Protein AF-A0A2D4PLE0-F1 (afdb_monomer_lite)

Foldseek 3Di:
DVVVLLVVQLVQVQQLDAPPPGDPDDDPDPDDRDHDQDDPVGNGGHDPVPRCPDPPVVVPPPPDPPPDVVNVVVVVVVVVVVVVVVVVVVVVVVVVVVVVVVVVVVVVVVVD

Sequence (112 aa):
ERAHAEMAVALWNNMLEPVGYKQPYKHFTKEKLKLKCPTSEYPYLFTTRNSQMHNSVLETKSNGDSVPYWAVIIAATTGILAGCLIVWGLMTHKIKKHSKARDVADEEKTRV

Secondary structure (DSSP, 8-state):
-HHHHHHHHHHHHHHTSPTTS--S-----SS---PPPPPSS--S---TTTTT--TTSSSSS-S-----HHHHHHHHHHHHHHHHHHHHHHHHHHHHHHHHHHHHHHHHHH--

Organism: Micrurus surinamensis (NCBI:txid129470)

Radius of gyration: 36.6 Å; chains: 1; bounding box: 88×34×73 Å

Structure (mmCIF, N/CA/C/O backbone):
data_AF-A0A2D4PLE0-F1
#
_entry.id   AF-A0A2D4PLE0-F1
#
loop_
_atom_site.group_PDB
_atom_site.id
_atom_site.type_symbol
_atom_site.label_atom_id
_atom_site.label_alt_id
_atom_site.label_comp_id
_atom_site.label_asym_id
_atom_site.label_entity_id
_atom_site.label_seq_id
_atom_site.pdbx_PDB_ins_code
_atom_site.Cartn_x
_atom_site.Cartn_y
_atom_site.Cartn_z
_atom_site.occupancy
_atom_site.B_iso_or_equiv
_atom_site.auth_seq_id
_atom_site.auth_comp_id
_atom_site.auth_asym_id
_atom_site.auth_atom_id
_atom_site.pdbx_PDB_model_num
ATOM 1 N N . GLU A 1 1 ? -8.054 20.157 15.870 1.00 62.72 1 GLU A N 1
ATOM 2 C CA . GLU A 1 1 ? -8.114 19.099 16.912 1.00 62.72 1 GLU A CA 1
ATOM 3 C C . GLU A 1 1 ? -9.346 18.175 16.857 1.00 62.72 1 GLU A C 1
ATOM 5 O O . GLU A 1 1 ? -9.216 17.048 16.393 1.00 62.72 1 GLU A O 1
ATOM 10 N N . ARG A 1 2 ? -10.549 18.596 17.292 1.00 78.94 2 ARG A N 1
ATOM 11 C CA . ARG A 1 2 ? -11.693 17.683 17.556 1.00 78.94 2 ARG A CA 1
ATOM 12 C C . ARG A 1 2 ? -12.156 16.826 16.364 1.00 78.94 2 ARG A C 1
ATOM 14 O O . ARG A 1 2 ? -12.401 15.637 16.540 1.00 78.94 2 ARG A O 1
ATOM 21 N N . ALA A 1 3 ? -12.210 17.395 15.160 1.00 82.56 3 ALA A N 1
ATOM 22 C CA . ALA A 1 3 ? -12.625 16.664 13.958 1.00 82.56 3 ALA A CA 1
ATOM 23 C C . ALA A 1 3 ? -11.653 15.528 13.573 1.00 82.56 3 ALA A C 1
ATOM 25 O O . ALA A 1 3 ? -12.084 14.483 13.091 1.00 82.56 3 ALA A O 1
ATOM 26 N N . HIS A 1 4 ? -10.346 15.693 13.824 1.00 87.88 4 HIS A N 1
ATOM 27 C CA . HIS A 1 4 ? -9.355 14.643 13.561 1.00 87.88 4 HIS A CA 1
ATOM 28 C C . HIS A 1 4 ? -9.534 13.461 14.512 1.00 87.88 4 HIS A C 1
ATOM 30 O O . HIS A 1 4 ? -9.498 12.315 14.071 1.00 87.88 4 HIS A O 1
ATOM 36 N N . ALA A 1 5 ? -9.795 13.735 15.794 1.00 88.69 5 ALA A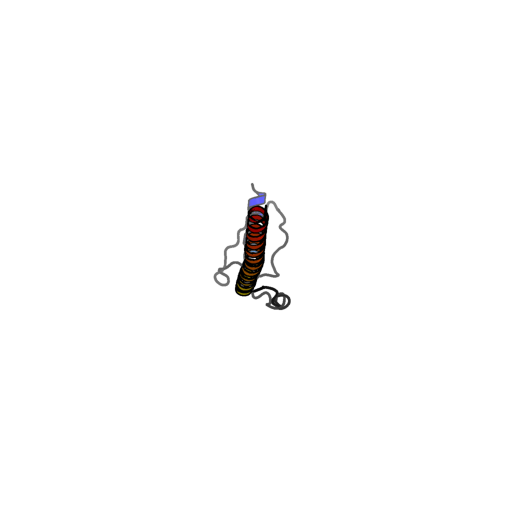 N 1
ATOM 37 C CA . ALA A 1 5 ? -10.113 12.694 16.766 1.00 88.69 5 ALA A CA 1
ATOM 38 C C . ALA A 1 5 ? -11.406 11.947 16.386 1.00 88.69 5 ALA A C 1
ATOM 40 O O . ALA A 1 5 ? -11.449 10.719 16.434 1.00 88.69 5 ALA A O 1
ATOM 41 N N . GLU A 1 6 ? -12.434 12.673 15.932 1.00 90.00 6 GLU A N 1
ATOM 42 C CA . GLU A 1 6 ? -13.695 12.105 15.429 1.00 90.00 6 GLU A CA 1
ATOM 43 C C . GLU A 1 6 ? -13.505 11.205 14.208 1.00 90.00 6 GLU A C 1
ATOM 45 O O . GLU A 1 6 ? -14.049 10.095 14.180 1.00 90.00 6 GLU A O 1
ATOM 50 N N . MET A 1 7 ? -12.668 11.610 13.251 1.00 90.94 7 MET A N 1
ATOM 51 C CA . MET A 1 7 ? -12.290 10.749 12.129 1.00 90.94 7 MET A CA 1
ATOM 52 C C . MET A 1 7 ? -11.482 9.530 12.567 1.00 90.94 7 MET A C 1
ATOM 54 O O . MET A 1 7 ? -11.765 8.431 12.098 1.00 90.94 7 MET A O 1
ATOM 58 N N . ALA A 1 8 ? -10.513 9.690 13.471 1.00 92.44 8 ALA A N 1
ATOM 59 C CA . ALA A 1 8 ? -9.686 8.581 13.937 1.00 92.44 8 ALA A CA 1
ATOM 60 C C . ALA A 1 8 ? -10.532 7.490 14.610 1.00 92.44 8 ALA A C 1
ATOM 62 O O . ALA A 1 8 ? -10.344 6.305 14.345 1.00 92.44 8 ALA A O 1
ATOM 63 N N . VAL A 1 9 ? -11.525 7.876 15.416 1.00 91.88 9 VAL A N 1
ATOM 64 C CA . VAL A 1 9 ? -12.438 6.911 16.047 1.00 91.88 9 VAL A CA 1
ATOM 65 C C . VAL A 1 9 ? -13.431 6.316 15.061 1.00 91.88 9 VAL A C 1
ATOM 67 O O . VAL A 1 9 ? -13.735 5.127 15.153 1.00 91.88 9 VAL A O 1
ATOM 70 N N . ALA A 1 10 ? -13.929 7.098 14.102 1.00 92.25 10 ALA A N 1
ATOM 71 C CA . ALA A 1 10 ? -14.755 6.552 13.032 1.00 92.25 10 ALA A CA 1
ATOM 72 C C . ALA A 1 10 ? -13.988 5.487 12.238 1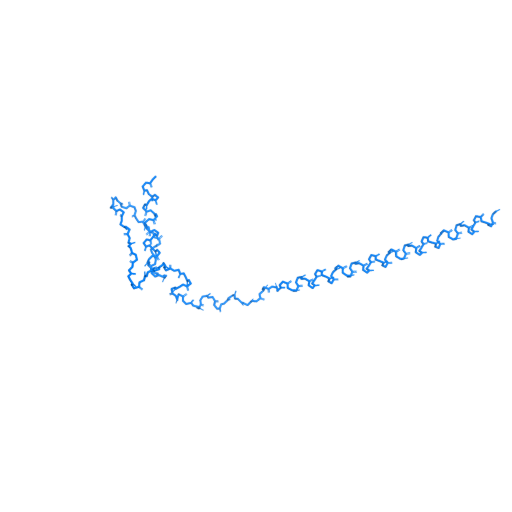.00 92.25 10 ALA A C 1
ATOM 74 O O . ALA A 1 10 ? -14.512 4.397 12.030 1.00 92.25 10 ALA A O 1
ATOM 75 N N . LEU A 1 11 ? -12.734 5.771 11.879 1.00 93.25 11 LEU A N 1
ATOM 76 C CA . LEU A 1 11 ? -11.852 4.834 11.196 1.00 93.25 11 LEU A CA 1
ATOM 77 C C . LEU A 1 11 ? -11.598 3.584 12.043 1.00 93.25 11 LEU A C 1
ATOM 79 O O . LEU A 1 11 ? -11.768 2.476 11.546 1.00 93.25 11 LEU A O 1
ATOM 83 N N . TRP A 1 12 ? -11.257 3.748 13.322 1.00 94.25 12 TRP A N 1
ATOM 84 C CA . TRP A 1 12 ? -11.061 2.634 14.250 1.00 94.25 12 TRP A CA 1
ATOM 85 C C . TRP A 1 12 ? -12.280 1.710 14.307 1.00 94.25 12 TRP A C 1
ATOM 87 O O . TRP A 1 12 ? -12.162 0.504 14.101 1.00 94.25 12 TRP A O 1
ATOM 97 N N . ASN A 1 13 ? -13.468 2.281 14.506 1.00 93.38 13 ASN A N 1
ATOM 98 C CA . ASN A 1 13 ? -14.711 1.516 14.550 1.00 93.38 13 ASN A CA 1
ATOM 99 C C . ASN A 1 13 ? -15.004 0.812 13.217 1.00 93.38 13 ASN A C 1
ATOM 101 O O . ASN A 1 13 ? -15.535 -0.292 13.227 1.00 93.38 13 ASN A O 1
ATOM 105 N N . ASN A 1 14 ? -14.634 1.426 12.092 1.00 93.88 14 ASN A N 1
ATOM 106 C CA . ASN A 1 14 ? -14.809 0.873 10.750 1.00 93.88 14 ASN A CA 1
ATOM 107 C C . ASN A 1 14 ? -13.853 -0.305 10.467 1.00 93.88 14 ASN A C 1
ATOM 109 O O . ASN A 1 14 ? -14.195 -1.249 9.758 1.00 93.88 14 ASN A O 1
ATOM 113 N N . MET A 1 15 ? -12.655 -0.304 11.062 1.00 93.81 15 MET A N 1
ATOM 114 C CA . MET A 1 15 ? -11.731 -1.445 10.988 1.00 93.81 15 MET A CA 1
ATOM 115 C C . MET A 1 15 ? -12.240 -2.672 11.762 1.00 93.81 15 MET A C 1
ATOM 117 O O . MET A 1 15 ? -11.797 -3.785 11.487 1.00 93.81 15 MET A O 1
ATOM 121 N N . LEU A 1 16 ? -13.181 -2.482 12.691 1.00 93.38 16 LEU A N 1
ATOM 122 C CA . LEU A 1 16 ? -13.861 -3.556 13.421 1.00 93.38 16 LEU A CA 1
ATOM 123 C C . LEU A 1 16 ? -15.116 -4.076 12.697 1.00 93.38 16 LEU A C 1
ATOM 125 O O . LEU A 1 16 ? -15.747 -5.008 13.184 1.00 93.38 16 LEU A O 1
ATOM 129 N N . GLU A 1 17 ? -15.479 -3.514 11.540 1.00 91.81 17 GLU A N 1
ATOM 130 C CA . GLU A 1 17 ? -16.578 -4.010 10.705 1.00 91.81 17 GLU A CA 1
ATOM 131 C C . GLU A 1 17 ? -16.038 -4.916 9.583 1.00 91.81 17 GLU A C 1
ATOM 133 O O . GLU A 1 17 ? -15.015 -4.585 8.966 1.00 91.81 17 GLU A O 1
ATOM 138 N N . PRO A 1 18 ? -16.700 -6.045 9.267 1.00 89.50 18 PRO A N 1
ATOM 139 C CA . PRO A 1 18 ? -16.301 -6.912 8.161 1.00 89.50 18 PRO A CA 1
ATOM 140 C C . PRO A 1 18 ? -16.196 -6.160 6.827 1.00 89.50 18 PRO A C 1
ATOM 142 O O . PRO A 1 18 ? -16.855 -5.144 6.591 1.00 89.50 18 PRO A O 1
ATOM 145 N N . VAL A 1 19 ? -15.334 -6.639 5.927 1.00 88.19 19 VAL A N 1
ATOM 146 C CA . VAL A 1 19 ? -15.225 -6.063 4.575 1.00 88.19 19 VAL A CA 1
ATOM 147 C C . VAL A 1 19 ? -16.574 -6.201 3.856 1.00 88.19 19 VAL A C 1
ATOM 149 O O . VAL A 1 19 ? -17.216 -7.239 3.943 1.00 88.19 19 VAL A O 1
ATOM 152 N N . GLY A 1 20 ? -17.029 -5.121 3.213 1.00 86.69 20 GLY A N 1
ATOM 153 C CA . GLY A 1 20 ? -18.368 -5.010 2.613 1.00 86.69 20 GLY A CA 1
ATOM 154 C C . GLY A 1 20 ? -19.391 -4.257 3.472 1.00 86.69 20 GLY A C 1
ATOM 155 O O . GLY A 1 20 ? -20.295 -3.639 2.922 1.00 86.69 20 GLY A O 1
ATOM 156 N N . TYR A 1 21 ? -19.202 -4.216 4.793 1.00 89.56 21 TYR A N 1
ATOM 157 C CA . TYR A 1 21 ? -20.102 -3.512 5.722 1.00 89.56 21 TYR A CA 1
ATOM 158 C C . TYR A 1 21 ? -19.526 -2.198 6.256 1.00 89.56 21 TYR A C 1
ATOM 160 O O . TYR A 1 21 ? -20.179 -1.498 7.026 1.00 89.56 21 TYR A O 1
ATOM 168 N N . LYS A 1 22 ? -18.313 -1.861 5.811 1.00 91.19 22 LYS A N 1
ATOM 169 C CA . LYS A 1 22 ? -17.577 -0.672 6.223 1.00 91.19 22 LYS A CA 1
ATOM 170 C C . LYS A 1 22 ? -18.320 0.614 5.861 1.00 91.19 22 LYS A C 1
ATOM 172 O O . LYS A 1 22 ? -18.704 0.808 4.709 1.00 91.19 22 LYS A O 1
ATOM 177 N N . GLN A 1 23 ? -18.455 1.527 6.819 1.00 89.62 23 GLN A N 1
ATOM 178 C CA . GLN A 1 23 ? -19.093 2.828 6.598 1.00 89.62 23 GLN A CA 1
ATOM 179 C C . GLN A 1 23 ? -18.200 3.758 5.750 1.00 89.62 23 GLN A C 1
ATOM 181 O O . GLN A 1 23 ? -17.059 4.016 6.139 1.00 89.62 23 GLN A O 1
ATOM 186 N N . PRO A 1 24 ? -18.682 4.307 4.617 1.00 89.25 24 PRO A N 1
ATOM 187 C CA . PRO A 1 24 ? -17.866 5.159 3.747 1.00 89.25 24 PRO A CA 1
ATOM 188 C C . PRO A 1 24 ? -17.860 6.636 4.164 1.00 89.25 24 PRO A C 1
ATOM 190 O O . PRO A 1 24 ? -17.007 7.398 3.716 1.00 89.25 24 PRO A O 1
ATOM 193 N N . TYR A 1 25 ? -18.794 7.055 5.021 1.00 87.62 25 TYR A N 1
ATOM 194 C CA . TYR A 1 25 ? -18.887 8.428 5.506 1.00 87.62 25 TYR A CA 1
ATOM 195 C C . TYR A 1 25 ? -19.130 8.469 7.012 1.00 87.62 25 TYR A C 1
ATOM 197 O O . TYR A 1 25 ? -19.703 7.557 7.610 1.00 87.62 25 TYR A O 1
ATOM 205 N N . LYS A 1 26 ? -18.718 9.575 7.630 1.00 84.81 26 LYS A N 1
ATOM 206 C CA . LYS A 1 26 ? -19.030 9.892 9.020 1.00 84.81 26 LYS A CA 1
ATOM 207 C C . LYS A 1 26 ? -19.699 11.255 9.079 1.00 84.81 26 LYS A C 1
ATOM 209 O O . LYS A 1 26 ? -19.160 12.233 8.573 1.00 84.81 26 LYS A O 1
ATOM 214 N N . HIS A 1 27 ? -20.858 11.318 9.727 1.00 85.31 27 HIS A N 1
ATOM 215 C CA . HIS A 1 27 ? -21.482 12.588 10.068 1.00 85.31 27 HIS A CA 1
ATOM 216 C C . HIS A 1 27 ? -20.890 13.108 11.387 1.00 85.31 27 HIS A C 1
ATOM 218 O O . HIS A 1 27 ? -20.898 12.399 12.396 1.00 85.31 27 HIS A O 1
ATOM 224 N N . PHE A 1 28 ? -20.346 14.326 11.363 1.00 80.81 28 PHE A N 1
ATOM 225 C CA . PHE A 1 28 ? -19.776 14.998 12.532 1.00 80.81 28 PHE A CA 1
ATOM 226 C C . PHE A 1 28 ? -20.900 15.620 13.366 1.00 80.81 28 PHE A C 1
ATOM 228 O O . PHE A 1 28 ? -21.143 16.827 13.321 1.00 80.81 28 PHE A O 1
ATOM 235 N N . THR A 1 29 ? -21.644 14.784 14.089 1.00 78.12 29 THR A N 1
ATOM 236 C CA . THR A 1 29 ? -22.589 15.274 15.095 1.00 78.12 29 THR A CA 1
ATOM 237 C C . THR A 1 29 ? -21.825 15.720 16.336 1.00 78.12 29 THR A C 1
ATOM 239 O O . THR A 1 29 ? -20.740 15.227 16.632 1.00 78.12 29 THR A O 1
ATOM 242 N N . LYS A 1 30 ? -22.401 16.637 17.123 1.00 70.44 30 LYS A N 1
ATOM 243 C CA . LYS A 1 30 ? -21.810 17.073 18.406 1.00 70.44 30 LYS A CA 1
ATOM 244 C C . LYS A 1 30 ? -21.786 15.965 19.478 1.00 70.44 30 LYS A C 1
ATOM 246 O O . LYS A 1 30 ? -21.441 16.240 20.630 1.00 70.44 30 LYS A O 1
ATOM 251 N N . GLU A 1 31 ? -22.183 14.746 19.122 1.00 70.19 31 GLU A N 1
ATOM 252 C CA . GLU A 1 31 ? -22.250 13.588 20.002 1.00 70.19 31 GLU A CA 1
ATOM 253 C C . GLU A 1 31 ? -20.859 13.162 20.482 1.00 70.19 31 GLU A C 1
ATOM 255 O O . GLU A 1 31 ? -19.830 13.446 19.868 1.00 70.19 31 GLU A O 1
ATOM 260 N N . LYS A 1 32 ? -20.816 12.493 21.637 1.00 68.75 32 LYS A N 1
ATOM 261 C CA . LYS A 1 32 ? -19.552 12.043 22.218 1.00 68.75 32 LYS A CA 1
ATOM 262 C C . LYS A 1 32 ? -18.915 10.959 21.347 1.00 68.75 32 LYS A C 1
ATOM 264 O O . LYS A 1 32 ? -19.566 10.004 20.928 1.00 68.75 32 LYS A O 1
ATOM 269 N N . LEU A 1 33 ? -17.606 11.090 21.172 1.00 76.12 33 LEU A N 1
ATOM 270 C CA . LEU A 1 33 ? -16.719 10.114 20.557 1.00 76.12 33 LEU A CA 1
ATOM 271 C C . LEU A 1 33 ? -16.849 8.742 21.256 1.00 76.12 33 LEU A C 1
ATOM 273 O O . LEU A 1 33 ? -16.387 8.576 22.382 1.00 76.12 33 LEU A O 1
ATOM 277 N N . LYS A 1 34 ? -17.495 7.759 20.617 1.00 84.31 34 LYS A N 1
ATOM 278 C CA . LYS A 1 34 ? -17.617 6.383 21.136 1.00 84.31 34 LYS A CA 1
ATOM 279 C C . LYS A 1 34 ? -16.668 5.456 20.385 1.00 84.31 34 LYS A C 1
ATOM 281 O O . LYS A 1 34 ? -16.939 5.093 19.240 1.00 84.31 34 LYS A O 1
ATOM 286 N N . LEU A 1 35 ? -15.569 5.082 21.031 1.00 90.00 35 LEU A N 1
ATOM 287 C CA . LEU A 1 35 ? -14.633 4.080 20.525 1.00 90.00 35 LEU A CA 1
ATOM 288 C C . LEU A 1 35 ? -15.125 2.677 20.905 1.00 90.00 35 LEU A C 1
ATOM 290 O O . LEU A 1 35 ? -15.436 2.424 22.068 1.00 90.00 35 LEU A O 1
ATOM 294 N N . LYS A 1 36 ? -15.241 1.786 19.919 1.00 91.06 36 LYS A N 1
ATOM 295 C CA . LYS A 1 36 ? -15.579 0.372 20.115 1.00 91.06 36 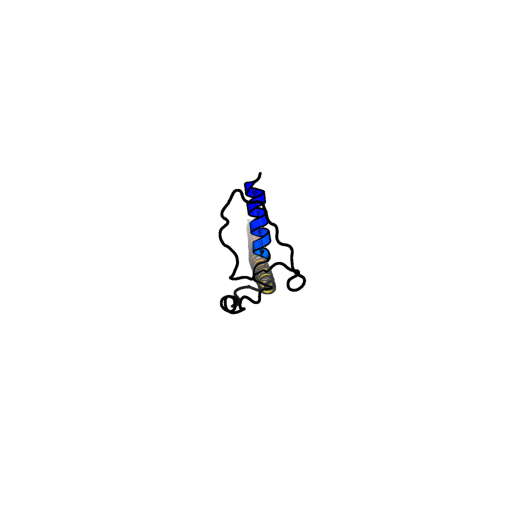LYS A CA 1
ATOM 296 C C . LYS A 1 36 ? -14.310 -0.413 20.456 1.00 91.06 36 LYS A C 1
ATOM 298 O O . LYS A 1 36 ? -13.258 -0.179 19.863 1.00 91.06 36 LYS A O 1
ATOM 303 N N . CYS A 1 37 ? -14.424 -1.367 21.372 1.00 92.12 37 CYS A N 1
ATOM 304 C CA . CYS A 1 37 ? -13.357 -2.323 21.659 1.00 92.12 37 CYS A CA 1
ATOM 305 C C . CYS A 1 37 ? -13.574 -3.620 20.860 1.00 92.12 37 CYS A C 1
ATOM 307 O O . CYS A 1 37 ? -14.729 -3.965 20.590 1.00 92.12 37 CYS A O 1
ATOM 309 N N . PRO A 1 38 ? -12.502 -4.350 20.504 1.00 93.75 38 PRO A N 1
ATOM 310 C CA . PRO A 1 38 ? -12.619 -5.691 19.939 1.00 93.75 38 PRO A CA 1
ATOM 311 C C . PRO A 1 38 ? -13.369 -6.639 20.882 1.00 93.75 38 PRO A C 1
ATOM 313 O O . PRO A 1 38 ? -13.276 -6.517 22.106 1.00 93.75 38 PRO A O 1
ATOM 316 N N . THR A 1 39 ? -14.102 -7.593 20.313 1.00 92.62 39 THR A N 1
ATOM 317 C CA . THR A 1 39 ? -14.776 -8.655 21.070 1.00 92.62 39 THR A CA 1
ATOM 318 C C . THR A 1 39 ? -13.899 -9.904 21.126 1.00 92.62 39 THR A C 1
ATOM 320 O O . THR A 1 39 ? -12.964 -10.055 20.341 1.00 92.62 39 THR A O 1
ATOM 323 N N . SER A 1 40 ? -14.207 -10.834 22.035 1.00 94.19 40 SER A N 1
ATOM 324 C CA . SER A 1 40 ? -13.485 -12.115 22.105 1.00 94.19 40 SER A CA 1
ATOM 325 C C . SER A 1 40 ? -13.676 -12.983 20.854 1.00 94.19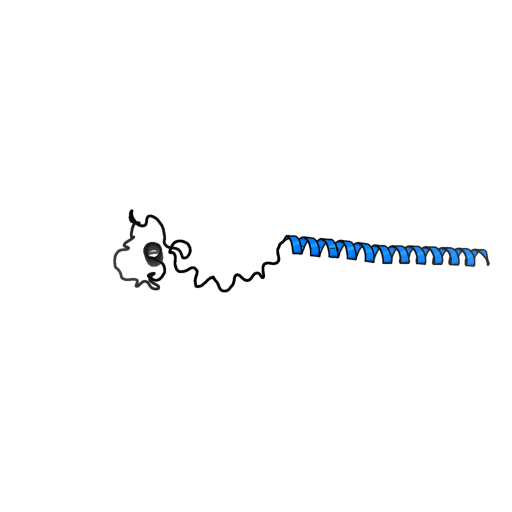 40 SER A C 1
ATOM 327 O O . SER A 1 40 ? -12.840 -13.839 20.588 1.00 94.19 40 SER A O 1
ATOM 329 N N . GLU A 1 41 ? -14.765 -12.783 20.108 1.00 91.88 41 GLU A N 1
ATOM 330 C CA . GLU A 1 41 ? -15.048 -13.505 18.861 1.00 91.88 41 GLU A CA 1
ATOM 331 C C . GLU A 1 41 ? -14.187 -12.984 17.697 1.00 91.88 41 GLU A C 1
ATOM 333 O O . GLU A 1 41 ? -13.683 -13.766 16.894 1.00 91.88 41 GLU A O 1
ATOM 338 N N . TYR A 1 42 ? -13.945 -11.668 17.655 1.00 90.44 42 TYR A N 1
ATOM 339 C CA . TYR A 1 42 ? -13.144 -11.004 16.624 1.00 90.44 42 TYR A CA 1
ATOM 340 C C . TYR A 1 42 ? -12.070 -10.101 17.263 1.00 90.44 42 TYR A C 1
ATOM 342 O O . TYR A 1 42 ? -12.202 -8.874 17.257 1.00 90.44 42 TYR A O 1
ATOM 350 N N . PRO A 1 43 ? -10.976 -10.675 17.807 1.00 93.12 43 PRO A N 1
ATOM 351 C CA . PRO A 1 43 ? -9.910 -9.923 18.478 1.00 93.12 43 PRO A CA 1
ATOM 352 C C . PRO A 1 43 ? -8.932 -9.234 17.502 1.00 93.12 43 PRO A C 1
ATOM 354 O O . PRO A 1 43 ? -7.802 -8.914 17.866 1.00 93.12 43 PRO A O 1
ATOM 357 N N . TYR A 1 44 ? -9.330 -9.026 16.245 1.0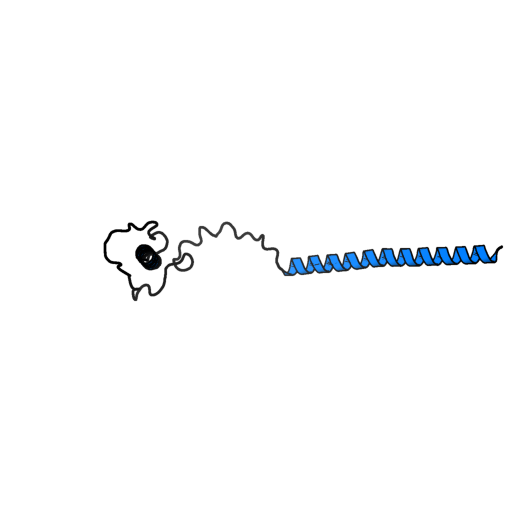0 90.31 44 TYR A N 1
ATOM 358 C CA . TYR A 1 44 ? -8.485 -8.517 15.165 1.00 90.31 44 TYR A CA 1
ATOM 359 C C . TYR A 1 44 ? -9.238 -7.516 14.279 1.00 90.31 44 TYR A C 1
ATOM 361 O O . TYR A 1 44 ? -10.463 -7.439 14.295 1.00 90.31 44 TYR A O 1
ATOM 369 N N . LEU A 1 45 ? -8.494 -6.744 13.482 1.00 93.19 45 LEU A N 1
ATOM 370 C CA . LEU A 1 45 ? -9.060 -5.793 12.522 1.00 93.19 45 LEU A CA 1
ATOM 371 C C . LEU A 1 45 ? -9.402 -6.488 11.202 1.00 93.19 45 LEU A C 1
ATOM 373 O O . LEU A 1 45 ? -8.585 -7.239 10.668 1.00 93.19 45 LEU A O 1
ATOM 377 N N . PHE A 1 46 ? -10.566 -6.194 10.628 1.00 91.12 46 PHE A N 1
ATOM 378 C CA . PHE A 1 46 ? -10.985 -6.741 9.341 1.00 91.12 46 PHE A CA 1
ATOM 379 C C . PHE A 1 46 ? -10.296 -6.025 8.180 1.00 91.12 46 PHE A C 1
ATOM 381 O O . PHE A 1 46 ? -10.537 -4.847 7.903 1.00 91.12 46 PHE A O 1
ATOM 388 N N . THR A 1 47 ? -9.509 -6.784 7.432 1.00 89.81 47 THR A N 1
ATOM 389 C CA . THR A 1 47 ? -8.807 -6.369 6.217 1.00 89.81 47 THR A CA 1
ATOM 390 C C . THR A 1 47 ? -9.256 -7.236 5.052 1.00 89.81 47 THR A C 1
ATOM 392 O O . THR A 1 47 ? -9.798 -8.321 5.253 1.00 89.81 47 THR A O 1
ATOM 395 N N . THR A 1 48 ? -8.977 -6.821 3.820 1.00 86.25 48 THR A N 1
ATOM 396 C CA . THR A 1 48 ? -9.283 -7.627 2.625 1.00 86.25 48 THR A CA 1
ATOM 397 C C . THR A 1 48 ? -8.664 -9.029 2.681 1.00 86.25 48 THR A C 1
ATOM 399 O O . THR A 1 48 ? -9.246 -9.975 2.167 1.00 86.25 48 THR A O 1
ATOM 402 N N . ARG A 1 49 ? -7.515 -9.195 3.353 1.00 83.69 49 ARG A N 1
ATOM 403 C CA . ARG A 1 49 ? -6.789 -10.474 3.419 1.00 83.69 49 ARG A CA 1
ATOM 404 C C . ARG A 1 49 ? -7.375 -11.472 4.419 1.00 83.69 49 ARG A C 1
ATOM 406 O O . ARG A 1 49 ? -7.264 -12.668 4.193 1.00 83.69 49 ARG A O 1
ATOM 413 N N . ASN A 1 50 ? -7.955 -11.002 5.525 1.00 82.75 50 ASN A N 1
ATOM 414 C CA . ASN A 1 50 ? -8.447 -11.878 6.599 1.00 82.75 50 ASN A CA 1
ATOM 415 C C . ASN A 1 50 ? -9.968 -12.083 6.593 1.00 82.75 50 ASN A C 1
ATOM 417 O O . ASN A 1 50 ? -10.463 -12.979 7.265 1.00 82.75 50 ASN A O 1
ATOM 421 N N . SER A 1 51 ? -10.706 -11.286 5.824 1.00 76.38 51 SER A N 1
ATOM 422 C CA . SER A 1 51 ? -12.173 -11.302 5.816 1.00 76.38 51 SER A CA 1
ATOM 423 C C . SER A 1 51 ? -12.784 -12.284 4.819 1.00 76.38 51 SER A C 1
ATOM 425 O O . SER A 1 51 ? -13.989 -12.238 4.608 1.00 76.38 51 SER A O 1
ATOM 427 N N . GLN A 1 52 ? -11.981 -13.162 4.200 1.00 69.50 52 GLN A N 1
ATOM 428 C CA . GLN A 1 52 ? -12.431 -14.095 3.156 1.00 69.50 52 GLN A CA 1
ATOM 429 C C . GLN A 1 52 ? -13.366 -13.419 2.131 1.00 69.50 52 GLN A C 1
ATOM 431 O O . GLN A 1 52 ? -14.286 -14.050 1.614 1.00 69.50 52 GLN A O 1
ATOM 436 N N . MET A 1 53 ? -13.136 -12.127 1.838 1.00 60.25 53 MET A N 1
ATOM 437 C CA . MET A 1 53 ? -13.845 -11.360 0.811 1.00 60.25 53 MET A CA 1
ATOM 438 C C . MET A 1 53 ? -13.328 -11.834 -0.543 1.00 60.25 53 MET A C 1
ATOM 440 O O . MET A 1 53 ? -12.533 -11.174 -1.196 1.00 60.25 53 MET A O 1
ATOM 444 N N . HIS A 1 54 ? -13.717 -13.060 -0.860 1.00 52.19 54 HIS A N 1
ATOM 445 C CA . HIS A 1 54 ? -13.596 -13.767 -2.108 1.00 52.19 54 HIS A CA 1
ATOM 446 C C . HIS A 1 54 ? -12.265 -13.574 -2.855 1.00 52.19 54 HIS A C 1
ATOM 448 O O . HIS A 1 54 ? -12.021 -12.588 -3.551 1.00 52.19 54 HIS A O 1
ATOM 454 N N . ASN A 1 55 ? -11.501 -14.662 -2.890 1.00 50.28 55 ASN A N 1
ATOM 455 C CA . ASN A 1 55 ? -10.558 -14.985 -3.958 1.00 50.28 55 ASN A CA 1
ATOM 456 C C . ASN A 1 55 ? -11.191 -14.942 -5.386 1.00 50.28 55 ASN A C 1
ATOM 458 O O . ASN A 1 55 ? -10.613 -15.496 -6.303 1.00 50.28 55 ASN A O 1
ATOM 462 N N . SER A 1 56 ? -12.369 -14.332 -5.629 1.00 49.59 56 SER A N 1
ATOM 463 C CA . SER A 1 56 ? -12.949 -14.183 -6.982 1.00 49.59 56 SER A CA 1
ATOM 464 C C . SER A 1 56 ? -12.536 -12.912 -7.697 1.00 49.59 56 SER A C 1
ATOM 466 O O . SER A 1 56 ? -12.592 -12.894 -8.918 1.00 49.59 56 SER A O 1
ATOM 468 N N . VAL A 1 57 ? -12.135 -11.845 -6.996 1.00 48.66 57 VAL A N 1
ATOM 469 C CA . VAL A 1 57 ? -11.752 -10.599 -7.691 1.00 48.66 57 VAL A CA 1
ATOM 470 C C . VAL A 1 57 ? -10.278 -10.626 -8.119 1.00 48.66 57 VAL A C 1
ATOM 472 O O . VAL A 1 57 ? -9.869 -9.855 -8.984 1.00 48.66 57 VAL A O 1
ATOM 475 N N . LEU A 1 58 ? -9.476 -11.547 -7.570 1.00 46.25 58 LEU A N 1
ATOM 476 C CA . LEU A 1 58 ? -8.037 -11.651 -7.844 1.00 46.25 58 LEU A CA 1
ATOM 477 C C . LEU A 1 58 ? -7.605 -13.009 -8.419 1.00 46.25 58 LEU A C 1
ATOM 479 O O . LEU A 1 58 ? -6.425 -13.323 -8.428 1.00 46.25 58 LEU A O 1
ATOM 483 N N . GLU A 1 59 ? -8.530 -13.763 -9.004 1.00 47.16 59 GLU A N 1
ATOM 484 C CA . GLU A 1 59 ? -8.214 -14.848 -9.948 1.00 47.16 59 GLU A CA 1
ATOM 485 C C . GLU A 1 59 ? -8.359 -14.333 -11.398 1.00 47.16 59 GLU A C 1
ATOM 487 O O . GLU A 1 59 ? -8.896 -15.006 -12.272 1.00 47.16 59 GLU A O 1
ATOM 492 N N . THR A 1 60 ? -7.983 -13.076 -11.692 1.00 44.56 60 THR A N 1
ATOM 493 C CA . THR A 1 60 ? -8.053 -12.548 -13.080 1.00 44.56 60 THR A CA 1
ATOM 494 C C . THR A 1 60 ? -6.896 -11.632 -13.503 1.00 44.56 60 THR A C 1
ATOM 496 O O . THR A 1 60 ? -6.880 -11.154 -14.634 1.00 44.56 60 THR A O 1
ATOM 499 N N . LYS A 1 61 ? -5.842 -11.423 -12.697 1.00 45.50 61 LYS A N 1
ATOM 500 C CA . LYS A 1 61 ? -4.625 -10.773 -13.237 1.00 45.50 61 LYS A CA 1
ATOM 501 C C . LYS A 1 61 ? -3.325 -11.112 -12.512 1.00 45.50 61 LYS A C 1
ATOM 503 O O . LYS A 1 61 ? -2.529 -10.235 -12.209 1.00 45.50 61 LYS A O 1
ATOM 508 N N . SER A 1 62 ? -3.092 -12.398 -12.271 1.00 46.84 62 SER A N 1
ATOM 509 C CA . SER A 1 62 ? -1.743 -12.921 -12.011 1.00 46.84 62 SER A CA 1
ATOM 510 C C . SER A 1 62 ? -1.334 -13.929 -13.087 1.00 46.84 62 SER A C 1
ATOM 512 O O . SER A 1 62 ? -0.663 -14.917 -12.809 1.00 46.84 62 SER A O 1
ATOM 514 N N . ASN A 1 63 ? -1.699 -13.673 -14.344 1.00 49.03 63 ASN A N 1
ATOM 515 C CA . ASN A 1 63 ? -0.959 -14.257 -15.457 1.00 49.03 63 ASN A CA 1
ATOM 516 C C . ASN A 1 63 ? 0.317 -13.425 -15.659 1.00 49.03 63 ASN A C 1
ATOM 518 O O . ASN A 1 63 ? 0.360 -12.517 -16.473 1.00 49.03 63 ASN A O 1
ATOM 522 N N . GLY A 1 64 ? 1.308 -13.683 -14.805 1.00 58.56 64 GLY A N 1
ATOM 523 C CA . GLY A 1 64 ? 2.650 -14.051 -15.257 1.00 58.56 64 GLY A CA 1
ATOM 524 C C . GLY A 1 64 ? 3.503 -13.097 -16.100 1.00 58.56 64 GLY A C 1
ATOM 525 O O . GLY A 1 64 ? 4.372 -13.611 -16.790 1.00 58.56 64 GLY A O 1
ATOM 526 N N . ASP A 1 65 ? 3.364 -11.773 -16.017 1.00 60.56 65 ASP A N 1
ATOM 527 C CA . ASP A 1 65 ? 4.333 -10.851 -16.657 1.00 60.56 65 ASP A CA 1
ATOM 528 C C . ASP A 1 65 ? 5.579 -10.560 -15.791 1.00 60.56 65 ASP A C 1
ATOM 530 O O . ASP A 1 65 ? 6.441 -9.753 -16.147 1.00 60.56 65 ASP A O 1
ATOM 534 N N . SER A 1 66 ? 5.708 -11.217 -14.636 1.00 69.19 66 SER A N 1
ATOM 535 C CA . SER A 1 66 ? 6.874 -11.074 -13.763 1.00 69.19 66 SER A CA 1
ATOM 536 C C . SER A 1 66 ? 8.074 -11.792 -14.376 1.00 69.19 66 SER A C 1
ATOM 538 O O . SER A 1 66 ? 8.313 -12.969 -14.100 1.00 69.19 66 SER A O 1
ATOM 540 N N . VAL A 1 67 ? 8.834 -11.078 -15.210 1.00 71.75 67 VAL A N 1
ATOM 541 C CA . VAL A 1 67 ? 10.122 -11.549 -15.731 1.00 71.75 67 VAL A CA 1
ATOM 542 C C . VAL A 1 67 ? 10.985 -11.952 -14.537 1.00 71.75 67 VAL A C 1
ATOM 544 O O . VAL A 1 67 ? 11.285 -11.116 -13.677 1.00 71.75 67 VAL A O 1
ATOM 547 N N . PRO A 1 68 ? 11.366 -13.230 -14.430 1.00 82.38 68 PRO A N 1
ATOM 548 C CA . PRO A 1 68 ? 12.047 -13.690 -13.244 1.00 82.38 68 PRO A CA 1
ATOM 549 C C . PRO A 1 68 ? 13.470 -13.123 -13.235 1.00 82.38 68 PRO A C 1
ATOM 551 O O . PRO A 1 68 ? 14.123 -13.027 -14.271 1.00 82.38 68 PRO A O 1
ATOM 554 N N . TYR A 1 69 ? 13.972 -12.744 -12.061 1.00 85.75 69 TYR A N 1
ATOM 555 C CA . TYR A 1 69 ? 15.259 -12.047 -11.924 1.00 85.75 69 TYR A CA 1
ATOM 556 C C . TYR A 1 69 ? 16.438 -12.791 -12.582 1.00 85.75 69 TYR A C 1
ATOM 558 O O . TYR A 1 69 ? 17.333 -12.167 -13.152 1.00 85.75 69 TYR A O 1
ATOM 566 N N . TRP A 1 70 ? 16.405 -14.128 -12.597 1.00 89.00 70 TRP A N 1
ATOM 567 C CA . TRP A 1 70 ? 17.402 -14.940 -13.301 1.00 89.00 70 TRP A CA 1
ATOM 568 C C . TRP A 1 70 ? 17.448 -14.659 -14.815 1.00 89.00 70 TRP A C 1
ATOM 570 O O . TRP A 1 70 ? 18.533 -14.663 -15.392 1.00 89.00 70 TRP A O 1
ATOM 580 N N . ALA A 1 71 ? 16.319 -14.329 -15.453 1.00 89.56 71 ALA A N 1
ATOM 581 C CA . ALA A 1 71 ? 16.274 -13.952 -16.866 1.00 89.56 71 ALA A CA 1
ATOM 582 C C . ALA A 1 71 ? 16.983 -12.611 -17.127 1.00 89.56 71 ALA A C 1
ATOM 584 O O . ALA A 1 71 ? 17.682 -12.469 -18.130 1.00 89.56 71 ALA A O 1
ATOM 585 N N . VAL A 1 72 ? 16.884 -11.656 -16.195 1.00 88.62 72 VAL A N 1
ATOM 586 C CA . VAL A 1 72 ? 17.610 -10.374 -16.267 1.00 88.62 72 VAL A CA 1
ATOM 587 C C . VAL A 1 72 ? 19.121 -10.595 -16.145 1.00 88.62 72 VAL A C 1
ATOM 589 O O . VAL A 1 72 ? 19.893 -10.001 -16.897 1.00 88.62 72 VAL A O 1
ATOM 592 N N . ILE A 1 73 ? 19.554 -11.499 -15.258 1.00 91.44 73 ILE A N 1
ATOM 593 C CA . ILE A 1 73 ? 20.974 -11.858 -15.109 1.00 91.44 73 ILE A CA 1
ATOM 594 C C . ILE A 1 73 ? 21.519 -12.494 -16.396 1.00 91.44 73 ILE A C 1
ATOM 596 O O . ILE A 1 73 ? 22.605 -12.131 -16.854 1.00 91.44 73 ILE A O 1
ATOM 600 N N . ILE A 1 74 ? 20.773 -13.416 -17.014 1.00 94.94 74 ILE A N 1
ATOM 601 C CA . ILE A 1 74 ? 21.185 -14.047 -18.278 1.00 94.94 74 ILE A CA 1
ATOM 602 C C . ILE A 1 74 ? 21.265 -13.007 -19.403 1.00 94.94 74 ILE A C 1
ATOM 604 O O . ILE A 1 74 ? 22.241 -12.986 -20.152 1.00 94.94 74 ILE A O 1
ATOM 608 N N . ALA A 1 75 ? 20.295 -12.097 -19.502 1.00 94.94 75 ALA A N 1
ATOM 609 C CA . ALA A 1 75 ? 20.318 -11.036 -20.509 1.00 94.94 75 ALA A CA 1
ATOM 610 C C . ALA A 1 75 ? 21.527 -10.095 -20.337 1.00 94.94 75 ALA A C 1
ATOM 612 O O . ALA A 1 75 ? 22.207 -9.766 -21.308 1.00 94.94 75 ALA A O 1
ATOM 613 N N . ALA A 1 76 ? 21.849 -9.709 -19.099 1.00 94.75 76 ALA A N 1
ATOM 614 C CA . ALA A 1 76 ? 22.999 -8.852 -18.822 1.00 94.75 76 ALA A CA 1
ATOM 615 C C . ALA A 1 76 ? 24.333 -9.554 -19.138 1.00 94.75 76 ALA A C 1
ATOM 617 O O . ALA A 1 76 ? 25.204 -8.982 -19.791 1.00 94.75 76 ALA A O 1
ATOM 618 N N . THR A 1 77 ? 24.488 -10.812 -18.716 1.00 95.44 77 THR A N 1
ATOM 619 C CA . THR A 1 77 ? 25.728 -11.581 -18.925 1.00 95.44 77 THR A CA 1
ATOM 620 C C . THR A 1 77 ? 25.985 -11.888 -20.399 1.00 95.44 77 THR A C 1
ATOM 622 O O . THR A 1 77 ? 27.110 -11.720 -20.873 1.00 95.44 77 THR A O 1
ATOM 625 N N . THR A 1 78 ? 24.949 -12.269 -21.150 1.00 95.94 78 THR A N 1
ATOM 626 C CA . THR A 1 78 ? 25.052 -12.520 -22.597 1.00 95.94 78 THR A CA 1
ATOM 627 C C . THR A 1 78 ? 25.415 -11.253 -23.371 1.00 95.94 78 THR A C 1
ATOM 629 O O . THR A 1 78 ? 26.312 -11.294 -24.215 1.00 95.94 78 THR A O 1
ATOM 632 N N . GLY A 1 79 ? 24.799 -10.113 -23.040 1.00 96.25 79 GLY A N 1
ATOM 633 C CA . GLY A 1 79 ? 25.126 -8.820 -23.644 1.00 96.25 79 GLY A CA 1
ATOM 634 C C . GLY A 1 79 ? 26.574 -8.385 -23.393 1.00 96.25 79 GLY A C 1
ATOM 635 O O . GLY A 1 79 ? 27.256 -7.958 -24.325 1.00 96.25 79 GLY A O 1
ATOM 636 N N . ILE A 1 80 ? 27.073 -8.550 -22.163 1.00 96.81 80 ILE A N 1
ATOM 637 C CA . ILE A 1 80 ? 28.462 -8.216 -21.806 1.00 96.81 80 ILE A CA 1
ATOM 638 C C . ILE A 1 80 ? 29.447 -9.094 -22.585 1.00 96.81 80 ILE A C 1
ATOM 640 O O . ILE A 1 80 ? 30.379 -8.569 -23.192 1.00 96.81 80 ILE A O 1
ATOM 644 N N . LEU A 1 81 ? 29.228 -10.413 -22.624 1.00 96.69 81 LEU A N 1
ATOM 645 C CA . LEU A 1 81 ? 30.102 -11.340 -23.351 1.00 96.69 81 LEU A CA 1
ATOM 646 C C . LEU A 1 81 ? 30.151 -11.021 -24.849 1.00 96.69 81 LEU A C 1
ATOM 648 O O . LEU A 1 81 ? 31.238 -10.924 -25.421 1.00 96.69 81 LEU A O 1
ATOM 652 N N . ALA A 1 82 ? 28.992 -10.801 -25.476 1.00 97.06 82 ALA A N 1
ATOM 653 C CA . ALA A 1 82 ? 28.921 -10.431 -26.886 1.00 97.06 82 ALA A CA 1
ATOM 654 C C . ALA A 1 82 ? 29.639 -9.098 -27.158 1.00 97.06 82 ALA A C 1
ATOM 656 O O . ALA A 1 82 ? 30.436 -9.003 -28.093 1.00 97.06 82 ALA A O 1
ATOM 657 N N . GLY A 1 83 ? 29.424 -8.091 -26.306 1.00 96.69 83 GLY A N 1
ATOM 658 C CA . GLY A 1 83 ? 30.106 -6.800 -26.397 1.00 96.69 83 GLY A CA 1
ATOM 659 C C . GLY A 1 83 ? 31.627 -6.926 -26.287 1.00 96.69 83 GLY A C 1
ATOM 660 O O . GLY A 1 83 ? 32.353 -6.373 -27.116 1.00 96.69 83 GLY A O 1
ATOM 661 N N . CYS A 1 84 ? 32.123 -7.709 -25.325 1.00 96.50 84 CYS A N 1
ATOM 662 C CA . CYS A 1 84 ? 33.554 -7.963 -25.154 1.00 96.50 84 CYS A CA 1
ATOM 663 C C . CYS A 1 84 ? 34.183 -8.613 -26.395 1.00 96.50 84 CYS A C 1
ATOM 665 O O . CYS A 1 84 ? 35.258 -8.188 -26.822 1.00 96.50 84 CYS A O 1
ATOM 667 N N . LEU A 1 85 ? 33.513 -9.594 -27.010 1.00 96.12 85 LEU A N 1
ATOM 668 C CA . LEU A 1 85 ? 34.011 -10.259 -28.221 1.00 96.12 85 LEU A CA 1
ATOM 669 C C . LEU A 1 85 ? 34.071 -9.311 -29.425 1.00 96.12 85 LEU A C 1
ATOM 671 O O . LEU A 1 85 ? 35.047 -9.333 -30.178 1.00 96.12 85 LEU A O 1
ATOM 675 N N . ILE A 1 86 ? 33.070 -8.442 -29.589 1.00 96.44 86 ILE A N 1
ATOM 676 C CA . ILE A 1 86 ? 33.039 -7.454 -30.677 1.00 96.44 86 ILE A CA 1
ATOM 677 C C . ILE A 1 86 ? 34.190 -6.453 -30.526 1.00 96.44 86 ILE A C 1
ATOM 679 O O . ILE A 1 86 ? 34.935 -6.216 -31.480 1.00 96.44 86 ILE A O 1
ATOM 683 N N . VAL A 1 87 ? 34.378 -5.894 -29.325 1.00 96.19 87 VAL A N 1
ATOM 684 C CA . VAL A 1 87 ? 35.477 -4.954 -29.047 1.00 96.19 87 VAL A CA 1
ATOM 685 C C . VAL A 1 87 ? 36.830 -5.623 -29.279 1.00 96.19 87 VAL A C 1
ATOM 687 O O . VAL A 1 87 ? 37.688 -5.051 -29.949 1.00 96.19 87 VAL A O 1
ATOM 690 N N . TRP A 1 88 ? 37.012 -6.855 -28.801 1.00 95.38 88 TRP A N 1
ATOM 691 C CA . TRP A 1 88 ? 38.234 -7.626 -29.025 1.00 95.38 88 TRP A CA 1
ATOM 692 C C . TRP A 1 88 ? 38.532 -7.830 -30.519 1.00 95.38 88 TRP A C 1
ATOM 694 O O . TRP A 1 88 ? 39.660 -7.611 -30.973 1.00 95.38 88 TRP A O 1
ATOM 704 N N . GLY A 1 89 ? 37.522 -8.187 -31.317 1.00 95.56 89 GLY A N 1
ATOM 705 C CA . GLY A 1 89 ? 37.654 -8.333 -32.769 1.00 95.56 89 GLY A CA 1
ATOM 706 C C . GLY A 1 89 ? 38.093 -7.037 -33.457 1.00 95.56 89 GLY A C 1
ATOM 707 O O . GLY A 1 89 ? 39.027 -7.036 -34.260 1.00 95.56 89 GLY A O 1
ATOM 708 N N . LEU A 1 90 ? 37.489 -5.902 -33.096 1.00 94.50 90 LEU A N 1
ATOM 709 C CA . LEU A 1 90 ? 37.877 -4.599 -33.646 1.00 94.50 90 LEU A CA 1
ATOM 710 C C . LEU A 1 90 ? 39.302 -4.204 -33.241 1.00 94.50 90 LEU A C 1
ATOM 712 O O . LEU A 1 90 ? 40.061 -3.713 -34.080 1.00 94.50 90 LEU A O 1
ATOM 716 N N . MET A 1 91 ? 39.686 -4.448 -31.986 1.00 91.62 91 MET A N 1
ATOM 717 C CA . MET A 1 91 ? 41.024 -4.130 -31.484 1.00 91.62 91 MET A CA 1
ATOM 718 C C . MET A 1 91 ? 42.098 -4.974 -32.168 1.00 91.62 91 MET A C 1
ATOM 720 O O . MET A 1 91 ? 43.090 -4.427 -32.644 1.00 91.62 91 MET A O 1
ATOM 724 N N . THR A 1 92 ? 41.886 -6.281 -32.311 1.00 91.38 92 THR A N 1
ATOM 725 C CA . THR A 1 92 ? 42.824 -7.165 -33.024 1.00 91.38 92 THR A CA 1
ATOM 726 C C . THR A 1 92 ? 42.960 -6.788 -34.501 1.00 91.38 92 THR A C 1
ATOM 728 O O . THR A 1 92 ? 44.078 -6.726 -35.016 1.00 91.38 92 THR A O 1
ATOM 731 N N . HIS A 1 93 ? 41.862 -6.428 -35.176 1.00 89.19 93 HIS A N 1
ATOM 732 C CA . HIS A 1 93 ? 41.908 -5.905 -36.545 1.00 89.19 93 HIS A CA 1
ATOM 733 C C . HIS A 1 93 ? 42.674 -4.581 -36.646 1.00 89.19 93 HIS A C 1
ATOM 735 O O . HIS A 1 93 ? 43.460 -4.397 -37.578 1.00 89.19 93 HIS A O 1
ATOM 741 N N . LYS A 1 94 ? 42.471 -3.655 -35.700 1.00 89.19 94 LYS A N 1
ATOM 742 C CA . LYS A 1 94 ? 43.180 -2.367 -35.655 1.00 89.19 94 LYS A CA 1
ATOM 743 C C . LYS A 1 94 ? 44.672 -2.557 -35.401 1.00 89.19 94 LYS A C 1
ATOM 745 O O . LYS A 1 94 ? 45.464 -1.970 -36.131 1.00 89.19 94 LYS A O 1
ATOM 750 N N . ILE A 1 95 ? 45.049 -3.405 -34.443 1.00 89.25 95 ILE A N 1
ATOM 751 C CA . ILE A 1 95 ? 46.449 -3.738 -34.140 1.00 89.25 95 ILE A CA 1
ATOM 752 C C . ILE A 1 95 ? 47.115 -4.361 -35.368 1.00 89.25 95 ILE A C 1
ATOM 754 O O . ILE A 1 95 ? 48.163 -3.887 -35.800 1.00 89.25 95 ILE A O 1
ATOM 758 N N . LYS A 1 96 ? 46.475 -5.354 -36.000 1.00 86.69 96 LYS A N 1
ATOM 759 C CA . LYS A 1 96 ? 47.011 -6.011 -37.200 1.00 86.69 96 LYS A CA 1
ATOM 760 C C . LYS A 1 96 ? 47.152 -5.042 -38.377 1.00 86.69 96 LYS A C 1
ATOM 762 O O . LYS A 1 96 ? 48.168 -5.062 -39.068 1.00 86.69 96 LYS A O 1
ATOM 767 N N . LYS A 1 97 ? 46.166 -4.162 -38.591 1.00 86.12 97 LYS A N 1
ATOM 768 C CA . LYS A 1 97 ? 46.223 -3.119 -39.628 1.00 86.12 97 LYS A CA 1
ATOM 769 C C . LYS A 1 97 ? 47.359 -2.129 -39.367 1.00 86.12 97 LYS A C 1
ATOM 771 O O . LYS A 1 97 ? 48.064 -1.764 -40.300 1.00 86.12 97 LYS A O 1
ATOM 776 N N . HIS A 1 98 ? 47.530 -1.702 -38.118 1.00 81.75 98 HIS A N 1
ATOM 777 C CA . HIS A 1 98 ? 48.544 -0.721 -37.747 1.00 81.75 98 HIS A CA 1
ATOM 778 C C . HIS A 1 98 ? 49.961 -1.307 -37.755 1.00 81.75 98 HIS A C 1
ATOM 780 O O . HIS A 1 98 ? 50.894 -0.593 -38.103 1.00 81.75 98 HIS A O 1
ATOM 786 N N . SER A 1 99 ? 50.125 -2.591 -37.417 1.00 83.94 99 SER A N 1
ATOM 787 C CA . SER A 1 99 ? 51.390 -3.318 -37.599 1.00 83.94 99 SER A CA 1
ATOM 788 C C . SER A 1 99 ? 51.775 -3.334 -39.073 1.00 83.94 99 SER A C 1
ATOM 790 O O . SER A 1 99 ? 52.799 -2.774 -39.434 1.00 83.94 99 SER A O 1
ATOM 792 N N . LYS A 1 100 ? 50.877 -3.820 -39.943 1.00 84.94 100 LYS A N 1
ATOM 793 C CA . LYS A 1 100 ? 51.139 -3.906 -41.386 1.00 84.94 100 LYS A CA 1
ATOM 794 C C . LYS A 1 100 ? 51.461 -2.546 -42.018 1.00 84.94 100 LYS A C 1
ATOM 796 O O . LYS A 1 100 ? 52.291 -2.472 -42.911 1.00 84.94 100 LYS A O 1
ATOM 801 N N . ALA A 1 101 ? 50.798 -1.474 -41.581 1.00 84.62 101 ALA A N 1
ATOM 802 C CA . ALA A 1 101 ? 51.075 -0.127 -42.080 1.00 84.62 101 ALA A CA 1
ATOM 803 C C . ALA A 1 101 ? 52.453 0.406 -41.643 1.00 84.62 101 ALA A C 1
ATOM 805 O O . ALA A 1 101 ? 53.070 1.147 -42.400 1.00 84.62 101 ALA A O 1
ATOM 806 N N . ARG A 1 102 ? 52.933 0.032 -40.448 1.00 80.50 102 ARG A N 1
ATOM 807 C CA . ARG A 1 102 ? 54.286 0.370 -39.977 1.00 80.50 102 ARG A CA 1
ATOM 808 C C . ARG A 1 102 ? 55.347 -0.391 -40.765 1.00 80.50 102 ARG A C 1
ATOM 810 O O . ARG A 1 102 ? 56.266 0.239 -41.266 1.00 80.50 102 ARG A O 1
ATOM 817 N N . ASP A 1 103 ? 55.141 -1.693 -40.964 1.00 83.12 103 ASP A N 1
ATOM 818 C CA . ASP A 1 103 ? 56.070 -2.546 -41.716 1.00 83.12 103 ASP A CA 1
ATOM 819 C C . ASP A 1 103 ? 56.265 -2.034 -43.160 1.00 83.12 103 ASP A C 1
ATOM 821 O O . ASP A 1 103 ? 57.385 -1.967 -43.655 1.00 83.12 103 ASP A O 1
ATOM 825 N N . VAL A 1 104 ? 55.181 -1.592 -43.815 1.00 84.50 104 VAL A N 1
ATOM 826 C CA . VAL A 1 104 ? 55.230 -1.009 -45.171 1.00 84.50 104 VAL A CA 1
ATOM 827 C C . VAL A 1 104 ? 55.947 0.348 -45.196 1.00 84.50 104 VAL A C 1
ATOM 829 O O . VAL A 1 104 ? 56.688 0.623 -46.136 1.00 84.50 104 VAL A O 1
ATOM 832 N N . ALA A 1 105 ? 55.753 1.191 -44.177 1.00 81.75 105 ALA A N 1
ATOM 833 C CA . ALA A 1 105 ? 56.405 2.500 -44.100 1.00 81.75 105 ALA A CA 1
ATOM 834 C C . ALA A 1 105 ? 57.919 2.390 -43.842 1.00 81.75 105 ALA A C 1
ATOM 836 O O . ALA A 1 105 ? 58.700 3.158 -44.407 1.00 81.75 105 ALA A O 1
ATOM 837 N N . ASP A 1 106 ? 58.342 1.423 -43.024 1.00 78.12 106 ASP A N 1
ATOM 838 C CA . ASP A 1 106 ? 59.760 1.146 -42.780 1.00 78.12 106 ASP A CA 1
ATOM 839 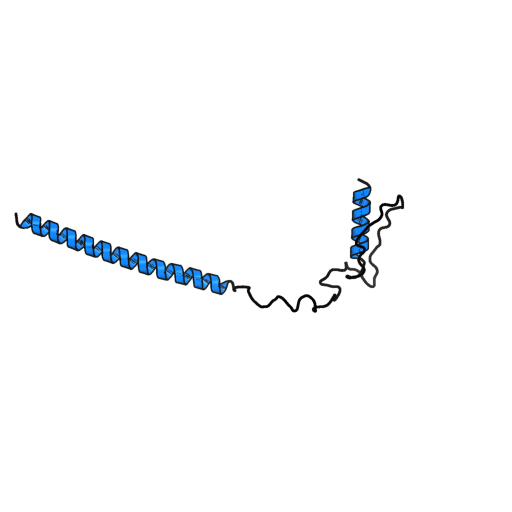C C . ASP A 1 106 ? 60.429 0.518 -44.020 1.00 78.12 106 ASP A C 1
ATOM 841 O O . ASP A 1 106 ? 61.569 0.858 -44.352 1.00 78.12 106 ASP A O 1
ATOM 845 N N . GLU A 1 107 ? 59.710 -0.328 -44.769 1.00 78.31 107 GLU A N 1
ATOM 846 C CA . GLU A 1 107 ? 60.188 -0.895 -46.038 1.00 78.31 107 GLU A CA 1
ATOM 847 C C . GLU A 1 107 ? 60.357 0.174 -47.134 1.00 78.31 107 GLU A C 1
ATOM 849 O O . GLU A 1 107 ? 61.362 0.165 -47.847 1.00 78.31 107 GLU A O 1
ATOM 854 N N . GLU A 1 108 ? 59.425 1.127 -47.246 1.00 77.69 108 GLU A N 1
ATOM 855 C CA . GLU A 1 108 ? 59.518 2.254 -48.187 1.00 77.69 108 GLU A CA 1
ATOM 856 C C . GLU A 1 108 ? 60.697 3.180 -47.854 1.00 77.69 108 GLU A C 1
ATOM 858 O O . GLU A 1 108 ? 61.439 3.580 -48.750 1.00 77.69 108 GLU A O 1
ATOM 863 N N . LYS A 1 109 ? 60.948 3.446 -46.565 1.00 75.31 109 LYS A N 1
ATOM 864 C CA . LYS A 1 109 ? 62.076 4.275 -46.108 1.00 75.31 109 LYS A CA 1
ATOM 865 C C . LYS A 1 109 ? 63.448 3.622 -46.314 1.00 75.31 109 LYS A C 1
ATOM 867 O O . LYS A 1 109 ? 64.438 4.333 -46.415 1.00 75.31 109 LYS A O 1
ATOM 872 N N . THR A 1 110 ? 63.515 2.292 -46.370 1.00 75.69 110 THR A N 1
ATOM 873 C CA . THR A 1 110 ? 64.770 1.547 -46.595 1.00 75.69 110 THR A CA 1
ATOM 874 C C . THR A 1 110 ? 65.122 1.435 -48.086 1.00 75.69 110 THR A C 1
ATOM 876 O O . THR A 1 110 ? 66.243 1.074 -48.436 1.00 75.69 110 THR A O 1
ATOM 879 N N . ARG A 1 111 ? 64.163 1.723 -48.977 1.00 63.84 111 ARG A N 1
ATOM 880 C CA . ARG A 1 111 ? 64.311 1.612 -50.436 1.00 63.84 111 ARG A CA 1
ATOM 881 C C . ARG A 1 111 ? 64.683 2.928 -51.144 1.00 63.84 111 ARG A C 1
ATOM 883 O O . ARG A 1 111 ? 64.909 2.885 -52.352 1.00 63.84 111 ARG A O 1
ATOM 890 N N . VAL A 1 112 ? 64.735 4.049 -50.418 1.00 51.00 112 VAL A N 1
ATOM 891 C CA . VAL A 1 112 ? 65.178 5.387 -50.874 1.00 51.00 112 VAL A CA 1
ATOM 892 C C . VAL A 1 112 ? 66.573 5.667 -50.334 1.00 51.00 112 VAL A C 1
ATOM 894 O O . VAL A 1 112 ? 67.399 6.188 -51.112 1.00 51.00 112 VAL A O 1
#

InterPro domains:
  IPR038885 Phospholipase B1, membrane-associated [PTHR21325] (2-62)

pLDDT: mean 82.68, std 14.3, range [44.56, 97.06]